Protein AF-A0A2T2NCB0-F1 (afdb_monomer_lite)

Foldseek 3Di:
DPDPPDLVQFAADPCCLPPVDDPLPQVRDSGHNAADLWQAFADLCLLLVRDPDPPRRHDNAPEQLLFQADQCCLVGSTDPCRSVDNHGRDVAHRCCLNPVDDPCHPVDPGHRDNCSVVSSVSSNVSVVPPD

Sequence (131 aa):
CQLIHDDAHRAACKHWLYRDGCDYGPDTCRLLHETNAHNAPTCLHFLLGSCTNRACKFAHTRLPPSAPLCSEFGRLGHCEKGNQCQALHLLECPDFYNYGYCPSGTDCHLRHVKDASKIRSTLLRTSGRAE

Radius of gyration: 15.35 Å; chains: 1; bounding box: 53×32×34 Å

Secondary structure (DSSP, 8-state):
--S---GGGPPBPHHHHHHS--TTHHHH-SSBSS--TTTPPB-HHHHTT----TT--SB-----TTPPBPHHHHHHS--TTGGG-SSB--SS-HHHHHHS--TTGGG-SS---TTHHHHHHHHHHHTT---

Structure (mmCIF, N/CA/C/O backbone):
data_AF-A0A2T2NCB0-F1
#
_entry.id   AF-A0A2T2NCB0-F1
#
loop_
_atom_site.group_PDB
_atom_site.id
_atom_site.type_symbol
_atom_site.label_atom_id
_atom_site.label_alt_id
_atom_site.label_comp_id
_atom_site.label_asym_id
_atom_site.label_entity_id
_atom_site.label_seq_id
_atom_site.pdbx_PDB_ins_code
_atom_site.Cartn_x
_atom_site.Cartn_y
_atom_site.Cartn_z
_atom_site.occupancy
_atom_site.B_iso_or_equiv
_atom_site.auth_seq_id
_atom_site.auth_comp_id
_atom_site.auth_asym_id
_atom_site.auth_atom_id
_atom_site.pdbx_PDB_model_num
ATOM 1 N N . CYS A 1 1 ? 28.465 -0.121 -0.814 1.00 52.47 1 CYS A N 1
ATOM 2 C CA . CYS A 1 1 ? 27.157 0.181 -0.201 1.00 52.47 1 CYS A CA 1
ATOM 3 C C . CYS A 1 1 ? 26.912 -0.851 0.899 1.00 52.47 1 CYS A C 1
ATOM 5 O O . CYS A 1 1 ? 27.118 -2.020 0.615 1.00 52.47 1 CYS A O 1
ATOM 7 N N . GLN A 1 2 ? 26.580 -0.448 2.132 1.00 49.56 2 GLN A N 1
ATOM 8 C CA . GLN A 1 2 ? 26.313 -1.372 3.259 1.00 49.56 2 GLN A CA 1
ATOM 9 C C . GLN A 1 2 ? 24.842 -1.810 3.343 1.00 49.56 2 GLN A C 1
ATOM 11 O O . GLN A 1 2 ? 24.469 -2.585 4.217 1.00 49.56 2 GLN A O 1
ATOM 16 N N . LEU A 1 3 ? 24.002 -1.298 2.446 1.00 53.22 3 LEU A N 1
ATOM 17 C CA . LEU A 1 3 ? 22.615 -1.708 2.323 1.00 53.22 3 LEU A CA 1
ATOM 18 C C . LEU A 1 3 ? 22.595 -2.901 1.374 1.00 53.22 3 LEU A C 1
ATOM 20 O O . LEU A 1 3 ? 23.088 -2.803 0.250 1.00 53.22 3 LEU A O 1
ATOM 24 N N . ILE A 1 4 ? 22.092 -4.032 1.858 1.00 53.78 4 ILE A N 1
ATOM 25 C CA . ILE A 1 4 ? 21.896 -5.238 1.060 1.00 53.78 4 ILE A CA 1
ATOM 26 C C . ILE A 1 4 ? 21.014 -4.841 -0.132 1.00 53.78 4 ILE A C 1
ATOM 28 O O . ILE A 1 4 ? 19.864 -4.446 0.042 1.00 53.78 4 ILE A O 1
ATOM 32 N N . HIS A 1 5 ? 21.575 -4.881 -1.339 1.00 59.75 5 HIS A N 1
ATOM 33 C CA . HIS A 1 5 ? 20.839 -4.663 -2.582 1.00 59.75 5 HIS A CA 1
ATOM 34 C C . HIS A 1 5 ? 20.228 -5.991 -3.026 1.00 59.75 5 HIS A C 1
ATOM 36 O O . HIS A 1 5 ? 20.602 -6.529 -4.064 1.00 59.75 5 HIS A O 1
ATOM 42 N N . ASP A 1 6 ? 19.358 -6.556 -2.191 1.00 64.31 6 ASP A N 1
ATOM 43 C CA . ASP A 1 6 ? 18.590 -7.726 -2.589 1.00 64.31 6 ASP A CA 1
ATOM 44 C C . ASP A 1 6 ? 17.470 -7.256 -3.522 1.00 64.31 6 ASP A C 1
ATOM 46 O O . ASP A 1 6 ? 16.603 -6.457 -3.149 1.00 64.31 6 ASP A O 1
ATOM 50 N N . ASP A 1 7 ? 17.512 -7.725 -4.766 1.00 64.12 7 ASP A N 1
ATOM 51 C CA . ASP A 1 7 ? 16.500 -7.421 -5.770 1.00 64.12 7 ASP A CA 1
ATOM 52 C C . ASP A 1 7 ? 15.100 -7.889 -5.339 1.00 64.12 7 ASP A C 1
ATOM 54 O O . ASP A 1 7 ? 14.108 -7.330 -5.825 1.00 64.12 7 ASP A O 1
ATOM 58 N N . ALA A 1 8 ? 15.019 -8.844 -4.402 1.00 65.19 8 ALA A N 1
ATOM 59 C CA . ALA A 1 8 ? 13.780 -9.357 -3.823 1.00 65.19 8 ALA A CA 1
ATOM 60 C C . ALA A 1 8 ? 13.097 -8.380 -2.842 1.00 65.19 8 ALA A C 1
ATOM 62 O O . ALA A 1 8 ? 11.879 -8.449 -2.650 1.00 65.19 8 ALA A O 1
ATOM 63 N N . HIS A 1 9 ? 13.836 -7.422 -2.271 1.00 79.31 9 HIS A N 1
ATOM 64 C CA . HIS A 1 9 ? 13.321 -6.445 -1.295 1.00 79.31 9 HIS A CA 1
ATOM 65 C C . HIS A 1 9 ? 12.829 -5.142 -1.925 1.00 79.31 9 HIS A C 1
ATOM 67 O O . HIS A 1 9 ? 12.491 -4.178 -1.235 1.00 79.31 9 HIS A O 1
ATOM 73 N N . ARG A 1 10 ?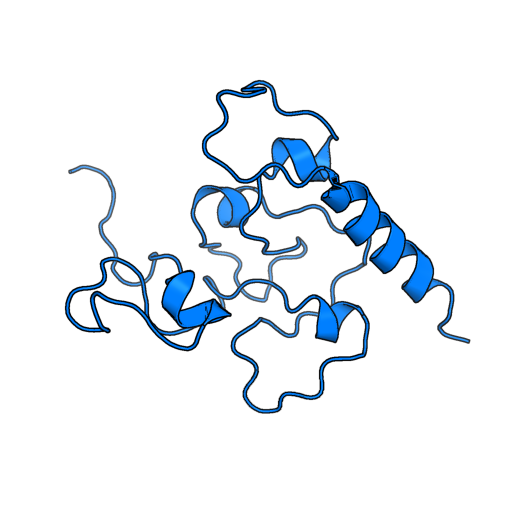 12.768 -5.088 -3.256 1.00 86.56 10 ARG A N 1
ATOM 74 C CA . ARG A 1 10 ? 12.354 -3.890 -3.985 1.00 86.56 10 ARG A CA 1
ATOM 75 C C . ARG A 1 10 ? 10.840 -3.682 -3.921 1.00 86.56 10 ARG A C 1
ATOM 77 O O . ARG A 1 10 ? 10.037 -4.611 -4.031 1.00 86.56 10 ARG A O 1
ATOM 84 N N . ALA A 1 11 ? 10.442 -2.420 -3.796 1.00 91.75 11 ALA A N 1
ATOM 85 C CA . ALA A 1 11 ? 9.043 -2.030 -3.897 1.00 91.75 11 ALA A CA 1
ATOM 86 C C . ALA A 1 11 ? 8.491 -2.269 -5.308 1.00 91.75 11 ALA A C 1
ATOM 88 O O . ALA A 1 11 ? 9.213 -2.168 -6.307 1.00 91.75 11 ALA A O 1
ATOM 89 N N . ALA A 1 12 ? 7.182 -2.501 -5.394 1.00 93.81 12 ALA A N 1
ATOM 90 C CA . ALA A 1 12 ? 6.483 -2.508 -6.670 1.00 93.81 12 ALA A CA 1
ATOM 91 C C . ALA A 1 12 ? 6.481 -1.101 -7.296 1.00 93.81 12 ALA A C 1
ATOM 93 O O . ALA A 1 12 ? 6.257 -0.083 -6.629 1.00 93.81 12 ALA A O 1
ATOM 94 N N . CYS A 1 13 ? 6.706 -1.032 -8.606 1.00 94.00 13 CYS A N 1
ATOM 95 C CA . CYS A 1 13 ? 6.652 0.206 -9.367 1.00 94.00 13 CYS A CA 1
ATOM 96 C C . CYS A 1 13 ? 5.236 0.778 -9.337 1.00 94.00 13 CYS A C 1
ATOM 98 O O . CYS A 1 13 ? 4.296 0.168 -9.841 1.00 94.00 13 CYS A O 1
ATOM 100 N N . LYS A 1 14 ? 5.082 1.991 -8.797 1.00 92.12 14 LYS A N 1
ATOM 101 C CA . LYS A 1 14 ? 3.772 2.652 -8.695 1.00 92.12 14 LYS A CA 1
ATOM 102 C C . LYS A 1 14 ? 3.142 2.893 -10.071 1.00 92.12 14 LYS A C 1
ATOM 104 O O . LYS A 1 14 ? 1.946 2.688 -10.232 1.00 92.12 14 LYS A O 1
ATOM 109 N N . HIS A 1 15 ? 3.925 3.307 -11.067 1.00 93.06 15 HIS A N 1
ATOM 110 C CA . HIS A 1 15 ? 3.393 3.561 -12.410 1.00 93.06 15 HIS A CA 1
ATOM 111 C C . HIS A 1 15 ? 2.820 2.281 -13.018 1.00 93.06 1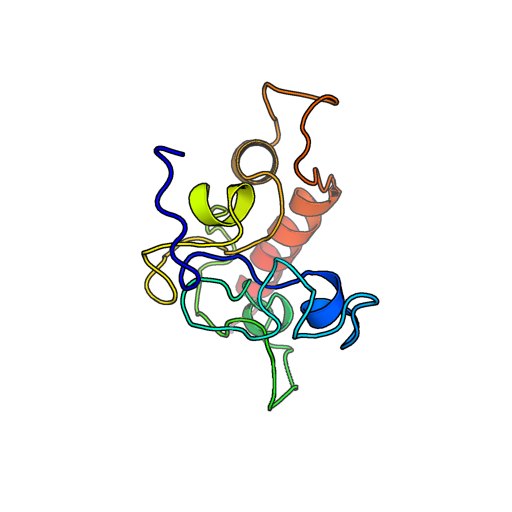5 HIS A C 1
ATOM 113 O O . HIS A 1 15 ? 1.641 2.250 -13.364 1.00 93.06 15 HIS A O 1
ATOM 119 N N . TRP A 1 16 ? 3.606 1.204 -13.022 1.00 94.31 16 TRP A N 1
ATOM 120 C CA . TRP A 1 16 ? 3.150 -0.092 -13.516 1.00 94.31 16 TRP A CA 1
ATOM 121 C C . TRP A 1 16 ? 1.968 -0.644 -12.706 1.00 94.31 16 TRP A C 1
ATOM 123 O O . TRP A 1 16 ? 1.016 -1.161 -13.286 1.00 94.31 16 TRP A O 1
ATOM 133 N N . LEU A 1 17 ? 1.992 -0.500 -11.379 1.00 93.19 17 LEU A N 1
ATOM 134 C CA . LEU A 1 17 ? 0.950 -1.030 -10.502 1.00 93.19 17 LEU A CA 1
ATOM 135 C C . LEU A 1 17 ? -0.409 -0.347 -10.712 1.00 93.19 17 LEU A C 1
ATOM 137 O O . LEU A 1 17 ? -1.432 -1.024 -10.706 1.00 93.19 17 LEU A O 1
ATOM 141 N N . TYR A 1 18 ? -0.431 0.982 -10.869 1.00 89.94 18 TYR A N 1
ATOM 142 C CA . TYR A 1 18 ? -1.677 1.758 -10.943 1.00 89.94 18 TYR A CA 1
ATOM 143 C C . TYR A 1 18 ? -2.130 2.096 -12.368 1.00 89.94 18 TYR A C 1
ATOM 145 O O . TYR A 1 18 ? -3.285 2.470 -12.551 1.00 89.94 18 TYR A O 1
ATOM 153 N N . ARG A 1 19 ? -1.237 2.040 -13.364 1.00 89.94 19 ARG A N 1
ATOM 154 C CA . ARG A 1 19 ? -1.528 2.454 -14.750 1.00 89.94 19 ARG A CA 1
ATOM 155 C C . ARG A 1 19 ? -1.294 1.355 -15.780 1.00 89.94 19 ARG A C 1
ATOM 157 O O . ARG A 1 19 ? -1.433 1.627 -16.966 1.00 89.94 19 ARG A O 1
ATOM 164 N N . ASP A 1 20 ? -0.874 0.166 -15.347 1.00 84.00 20 ASP A N 1
ATOM 165 C CA . ASP A 1 20 ? -0.454 -0.929 -16.230 1.00 84.00 20 ASP A CA 1
ATOM 166 C C . ASP A 1 20 ? 0.648 -0.529 -17.232 1.00 84.00 20 ASP A C 1
ATOM 168 O O . ASP A 1 20 ? 0.827 -1.161 -18.269 1.00 84.00 20 ASP A O 1
ATOM 172 N N . GLY A 1 21 ? 1.432 0.503 -16.902 1.00 88.44 21 GLY A N 1
ATOM 173 C CA . GLY A 1 21 ? 2.487 1.037 -17.758 1.00 88.44 21 GLY A CA 1
ATOM 174 C C . GLY A 1 21 ? 3.548 1.802 -16.972 1.00 88.44 21 GLY A C 1
ATOM 175 O O . GLY A 1 21 ? 3.277 2.381 -15.921 1.00 88.44 21 GLY A O 1
ATOM 176 N N . CYS A 1 22 ? 4.779 1.788 -17.471 1.00 93.31 22 CYS A N 1
ATOM 177 C CA . CYS A 1 22 ? 5.904 2.531 -16.916 1.00 93.31 22 CYS A CA 1
ATOM 178 C C . CYS A 1 22 ? 6.850 2.916 -18.052 1.00 93.31 22 CYS A C 1
ATOM 180 O O . CYS A 1 22 ? 7.240 2.047 -18.829 1.00 93.31 22 CYS A O 1
ATOM 182 N N . ASP A 1 23 ? 7.252 4.187 -18.104 1.00 92.69 23 ASP A N 1
ATOM 183 C CA . ASP A 1 23 ? 8.080 4.739 -19.187 1.00 92.69 23 ASP A CA 1
ATOM 184 C C . ASP A 1 23 ? 9.451 4.058 -19.313 1.00 92.69 23 ASP A C 1
ATOM 186 O O . ASP A 1 23 ? 10.038 4.026 -20.389 1.00 92.69 23 ASP A O 1
ATOM 190 N N . TYR A 1 24 ? 9.954 3.481 -18.218 1.00 90.12 24 TYR A N 1
ATOM 191 C CA . TYR A 1 24 ? 11.231 2.768 -18.194 1.00 90.12 24 TYR A CA 1
ATOM 192 C C . TYR A 1 24 ? 11.120 1.295 -18.623 1.00 90.12 24 TYR A C 1
ATOM 194 O O . TYR A 1 24 ? 12.136 0.668 -18.900 1.00 90.12 24 TYR A O 1
ATOM 202 N N . GLY A 1 25 ? 9.916 0.714 -18.669 1.00 89.12 25 GLY A N 1
ATOM 203 C CA . GLY A 1 25 ? 9.747 -0.722 -18.925 1.00 89.12 25 GLY A CA 1
ATOM 204 C C . GLY A 1 25 ? 10.349 -1.630 -17.829 1.00 89.12 25 GLY A C 1
ATOM 205 O O . GLY A 1 25 ? 10.972 -1.142 -16.884 1.00 89.12 25 GLY A O 1
ATOM 206 N N . PRO A 1 26 ? 10.114 -2.953 -17.889 1.00 86.56 26 PRO A N 1
ATOM 207 C CA . PRO A 1 26 ? 10.531 -3.894 -16.840 1.00 86.56 26 PRO A CA 1
ATOM 208 C C . PRO A 1 26 ? 12.051 -4.049 -16.712 1.00 86.56 26 PRO A C 1
ATOM 210 O O . PRO A 1 26 ? 12.534 -4.248 -15.604 1.00 86.56 26 PRO A O 1
ATOM 213 N N . ASP A 1 27 ? 12.799 -3.900 -17.807 1.00 86.06 27 ASP A N 1
ATOM 214 C CA . ASP A 1 27 ? 14.247 -4.154 -17.815 1.00 86.06 27 ASP A CA 1
ATOM 215 C C . ASP A 1 27 ? 15.075 -2.970 -17.290 1.00 86.06 27 ASP A C 1
ATOM 217 O O . ASP A 1 27 ? 16.203 -3.150 -16.836 1.00 86.06 27 ASP A O 1
ATOM 221 N N . THR A 1 28 ? 14.532 -1.745 -17.347 1.00 89.00 28 THR A N 1
ATOM 222 C CA . THR A 1 28 ? 15.246 -0.521 -16.922 1.00 89.00 28 THR A CA 1
ATOM 223 C C . THR A 1 28 ? 14.662 0.096 -15.650 1.00 89.00 28 THR A C 1
ATOM 225 O O . THR A 1 28 ? 15.341 0.870 -14.966 1.00 89.00 28 THR A O 1
ATOM 228 N N . CYS A 1 29 ? 13.413 -0.221 -15.287 1.00 90.69 29 CYS A N 1
ATOM 229 C CA . CYS A 1 29 ? 12.841 0.278 -14.043 1.00 90.69 29 CYS A CA 1
ATOM 230 C C . CYS A 1 29 ? 13.597 -0.290 -12.835 1.00 90.69 29 CYS A C 1
ATOM 232 O O . CYS A 1 29 ? 13.806 -1.490 -12.703 1.00 90.69 29 CYS A O 1
ATOM 234 N N . ARG A 1 30 ? 13.971 0.585 -11.897 1.00 88.69 30 ARG A N 1
ATOM 235 C CA . ARG A 1 30 ? 14.641 0.182 -10.647 1.00 88.69 30 ARG A CA 1
ATOM 236 C C . ARG A 1 30 ? 13.684 -0.410 -9.607 1.00 88.69 30 ARG A C 1
ATOM 238 O O . ARG A 1 30 ? 14.120 -0.762 -8.516 1.00 88.69 30 ARG A O 1
ATOM 245 N N . LEU A 1 31 ? 12.391 -0.458 -9.916 1.00 90.38 31 LEU A N 1
ATOM 246 C CA . LEU A 1 31 ? 11.329 -1.014 -9.083 1.00 90.38 31 LEU A CA 1
ATOM 247 C C . LEU A 1 31 ? 10.719 -2.227 -9.785 1.00 90.38 31 LEU A C 1
ATOM 249 O O . LEU A 1 31 ? 10.786 -2.337 -11.006 1.00 90.38 31 LEU A O 1
ATOM 253 N N . LEU A 1 32 ? 10.080 -3.114 -9.025 1.00 91.50 32 LEU A N 1
ATOM 254 C CA . LEU A 1 32 ? 9.538 -4.352 -9.581 1.00 91.50 32 LEU A CA 1
ATOM 255 C C . LEU A 1 32 ? 8.263 -4.099 -10.391 1.00 91.50 32 LEU A C 1
ATOM 257 O O . LEU A 1 32 ? 7.353 -3.399 -9.944 1.00 91.50 32 LEU A O 1
ATOM 261 N N . HIS A 1 33 ? 8.179 -4.707 -11.573 1.00 93.31 33 HIS A N 1
ATOM 262 C CA . HIS A 1 33 ? 6.957 -4.786 -12.387 1.00 93.31 33 HIS A CA 1
ATOM 263 C C . HIS A 1 33 ? 6.196 -6.086 -12.115 1.00 93.31 33 HIS A C 1
ATOM 265 O O . HIS A 1 33 ? 5.646 -6.721 -13.012 1.00 93.31 33 HIS A O 1
ATOM 271 N N . GLU A 1 34 ? 6.192 -6.482 -10.851 1.00 91.44 34 GLU A N 1
ATOM 272 C CA . GLU A 1 34 ? 5.475 -7.630 -10.336 1.00 91.44 34 GLU A CA 1
ATOM 273 C C . GLU A 1 34 ? 5.120 -7.386 -8.872 1.00 91.44 34 GLU A C 1
ATOM 275 O O . GLU A 1 34 ? 5.751 -6.586 -8.170 1.00 91.44 34 GLU A O 1
ATOM 280 N N . THR A 1 35 ? 4.084 -8.078 -8.416 1.00 92.94 35 THR A N 1
ATOM 281 C CA . THR A 1 35 ? 3.641 -8.040 -7.026 1.00 92.94 35 THR A CA 1
ATOM 282 C C . THR A 1 35 ? 3.780 -9.410 -6.393 1.00 92.94 35 THR A C 1
ATOM 284 O O . THR A 1 35 ? 3.379 -10.412 -6.982 1.00 92.94 35 THR A O 1
ATOM 287 N N . ASN A 1 36 ? 4.286 -9.441 -5.168 1.00 92.69 36 ASN A N 1
ATOM 288 C CA . ASN A 1 36 ? 4.412 -10.623 -4.332 1.00 92.69 36 ASN A CA 1
ATOM 289 C C . ASN A 1 36 ? 3.837 -10.344 -2.931 1.00 92.69 36 ASN A C 1
ATOM 291 O O . ASN A 1 36 ? 3.305 -9.267 -2.659 1.00 92.69 36 ASN A O 1
ATOM 295 N N . ALA A 1 37 ? 3.945 -11.318 -2.026 1.00 92.75 37 ALA A N 1
ATOM 296 C CA . ALA A 1 37 ? 3.402 -11.205 -0.673 1.00 92.75 37 ALA A CA 1
ATOM 297 C C . ALA A 1 37 ? 3.958 -10.013 0.131 1.00 92.75 37 ALA A C 1
ATOM 299 O O . ALA A 1 37 ? 3.296 -9.550 1.053 1.00 92.75 37 ALA A O 1
ATOM 300 N N . HIS A 1 38 ? 5.153 -9.523 -0.197 1.00 94.25 38 HIS A N 1
ATOM 301 C CA . HIS A 1 38 ? 5.898 -8.549 0.598 1.00 94.25 38 HIS A CA 1
ATOM 302 C C . HIS A 1 38 ? 5.793 -7.116 0.078 1.00 94.25 38 HIS A C 1
ATOM 304 O O . HIS A 1 38 ? 5.887 -6.175 0.865 1.00 94.25 38 HIS A O 1
ATOM 310 N N . ASN A 1 39 ? 5.585 -6.938 -1.229 1.00 94.62 39 ASN A N 1
ATOM 311 C CA . ASN A 1 39 ? 5.566 -5.622 -1.874 1.00 94.62 39 ASN A CA 1
ATOM 312 C C . ASN A 1 39 ? 4.176 -5.198 -2.396 1.00 94.62 39 ASN A C 1
ATOM 314 O O . ASN A 1 39 ? 4.009 -4.058 -2.836 1.00 94.62 39 ASN A O 1
ATOM 318 N N . ALA A 1 40 ? 3.174 -6.083 -2.342 1.00 95.19 40 ALA A N 1
ATOM 319 C CA . ALA A 1 40 ? 1.819 -5.779 -2.782 1.00 95.19 40 ALA A CA 1
ATOM 320 C C . ALA A 1 40 ? 1.093 -4.873 -1.768 1.00 95.19 40 ALA A C 1
ATOM 322 O O . ALA A 1 40 ? 0.943 -5.256 -0.600 1.00 95.19 40 ALA A O 1
ATOM 323 N N . PRO A 1 41 ? 0.577 -3.700 -2.183 1.00 95.44 41 PRO A N 1
ATOM 324 C CA . PRO A 1 41 ? -0.271 -2.892 -1.317 1.00 95.44 41 PRO A CA 1
ATOM 325 C C . PRO A 1 41 ? -1.628 -3.564 -1.086 1.00 95.44 41 PRO A C 1
ATOM 327 O O . PRO A 1 41 ? -2.110 -4.329 -1.923 1.00 95.44 41 PRO A O 1
ATOM 330 N N . THR A 1 42 ? -2.281 -3.245 0.027 1.00 94.75 42 THR A N 1
ATOM 331 C CA . THR A 1 42 ? -3.625 -3.726 0.356 1.00 94.75 42 THR A CA 1
ATOM 332 C C . THR A 1 42 ? -4.642 -3.231 -0.670 1.00 94.75 42 THR A C 1
ATOM 334 O O . THR A 1 42 ? -4.720 -2.040 -0.979 1.00 94.75 42 THR A O 1
ATOM 337 N N . CYS A 1 43 ? -5.483 -4.138 -1.165 1.00 93.69 43 CYS A N 1
ATOM 338 C CA . CYS A 1 43 ? -6.604 -3.779 -2.019 1.00 93.69 43 CYS A CA 1
ATOM 339 C C . CYS A 1 43 ? -7.722 -3.140 -1.183 1.00 93.69 43 CYS A C 1
ATOM 341 O O . CYS A 1 43 ? -8.483 -3.837 -0.508 1.00 93.69 43 CYS A O 1
ATOM 343 N N . LEU A 1 44 ? -7.868 -1.815 -1.259 1.00 89.38 44 LEU A N 1
ATOM 344 C CA . LEU A 1 44 ? -8.940 -1.105 -0.551 1.00 89.38 44 LEU A CA 1
ATOM 345 C C . LEU A 1 44 ? -10.337 -1.541 -1.017 1.00 89.38 44 LEU A C 1
ATOM 347 O O . LEU A 1 44 ? -11.249 -1.631 -0.203 1.00 89.38 44 LEU A O 1
ATOM 351 N N . HIS A 1 45 ? -10.506 -1.885 -2.297 1.00 91.19 45 HIS A N 1
ATOM 352 C CA . HIS A 1 45 ? -11.777 -2.411 -2.802 1.00 91.19 45 HIS A CA 1
ATOM 353 C C . HIS A 1 45 ? -12.126 -3.764 -2.183 1.00 91.19 45 HIS A C 1
ATOM 355 O O . HIS A 1 45 ? -13.282 -3.991 -1.841 1.00 91.19 45 HIS A O 1
ATOM 361 N N . PHE A 1 46 ? -11.147 -4.656 -2.008 1.00 92.31 46 PHE A N 1
ATOM 362 C CA . PHE A 1 46 ? -11.368 -5.949 -1.358 1.00 92.31 46 PHE A CA 1
ATOM 363 C C . PHE A 1 46 ? -11.688 -5.765 0.122 1.00 92.31 46 PHE A C 1
ATOM 365 O O . PHE A 1 46 ? -12.639 -6.361 0.617 1.00 92.31 46 PHE A O 1
ATOM 372 N N . LEU A 1 47 ? -10.949 -4.882 0.799 1.00 88.94 47 LEU A N 1
ATOM 373 C CA . LEU A 1 47 ? -11.194 -4.530 2.196 1.00 88.94 47 LEU A CA 1
ATOM 374 C C . LEU A 1 47 ? -12.609 -3.956 2.408 1.00 88.94 47 LEU A C 1
ATOM 376 O O . LEU A 1 47 ? -13.220 -4.183 3.446 1.00 88.94 47 LEU A O 1
ATOM 380 N N . LEU A 1 48 ? -13.146 -3.261 1.399 1.00 86.88 48 LEU A N 1
ATOM 381 C CA . LEU A 1 48 ? -14.516 -2.740 1.347 1.00 86.88 48 LEU A CA 1
ATOM 382 C C . LEU A 1 48 ? -15.553 -3.734 0.781 1.00 86.88 48 LEU A C 1
ATOM 384 O O . LEU A 1 48 ? -16.716 -3.368 0.637 1.00 86.88 48 LEU A O 1
ATOM 388 N N . GLY A 1 49 ? -15.158 -4.956 0.407 1.00 89.75 49 GLY A N 1
ATOM 389 C CA . GLY A 1 49 ? -16.058 -5.975 -0.151 1.00 89.75 49 GLY A CA 1
ATOM 390 C C . GLY A 1 49 ? -16.551 -5.719 -1.584 1.00 89.75 49 GLY A C 1
ATOM 391 O O . GLY A 1 49 ? -17.546 -6.301 -1.997 1.00 89.75 49 GLY A O 1
ATOM 392 N N . SER A 1 50 ? -15.879 -4.857 -2.352 1.00 93.06 50 SER A N 1
ATOM 393 C CA . SER A 1 50 ? -16.286 -4.427 -3.705 1.00 93.06 50 SER A CA 1
ATOM 394 C C . SER A 1 50 ? -15.291 -4.773 -4.821 1.00 93.06 50 SER A C 1
ATOM 396 O O . SER A 1 50 ? -15.528 -4.434 -5.979 1.00 93.06 50 SER A O 1
ATOM 398 N N . CYS A 1 51 ? -14.170 -5.439 -4.519 1.00 95.31 51 CYS A N 1
ATOM 399 C CA . CYS A 1 51 ? -13.231 -5.862 -5.562 1.00 95.31 51 CYS A CA 1
ATOM 400 C C . CYS A 1 51 ? -13.828 -6.988 -6.421 1.00 95.31 51 CYS A C 1
ATOM 402 O O . CYS A 1 51 ? -14.147 -8.059 -5.911 1.00 95.31 51 CYS A O 1
ATOM 404 N N . THR A 1 52 ? -13.914 -6.761 -7.732 1.00 95.38 52 THR A N 1
ATOM 405 C CA . THR A 1 52 ? -14.364 -7.750 -8.729 1.00 95.38 52 THR A CA 1
ATOM 406 C C . THR A 1 52 ? -13.252 -8.201 -9.681 1.00 95.38 52 THR A C 1
ATOM 408 O O . THR A 1 52 ? -13.457 -9.111 -10.486 1.00 95.38 52 THR A O 1
ATOM 411 N N . ASN A 1 53 ? -12.061 -7.596 -9.598 1.00 94.12 53 ASN A N 1
ATOM 412 C CA . ASN A 1 53 ? -10.944 -7.927 -10.476 1.00 94.12 53 ASN A CA 1
ATOM 413 C C . ASN A 1 53 ? -10.312 -9.273 -10.077 1.00 94.12 53 ASN A C 1
ATOM 415 O O . ASN A 1 53 ? -9.693 -9.391 -9.020 1.00 94.12 53 ASN A O 1
ATOM 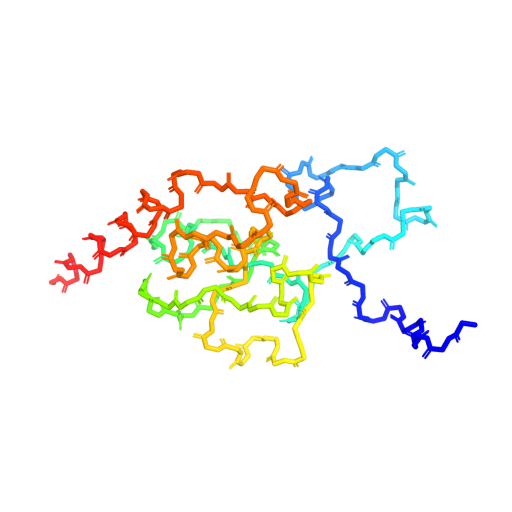419 N N . ARG A 1 54 ? -10.433 -10.283 -10.948 1.00 91.06 54 ARG A N 1
ATOM 420 C CA . ARG A 1 54 ? -9.854 -11.621 -10.731 1.00 91.06 54 ARG A CA 1
ATOM 421 C C . ARG A 1 54 ? -8.328 -11.653 -10.845 1.00 91.06 54 ARG A C 1
ATOM 423 O O . ARG A 1 54 ? -7.709 -12.518 -10.241 1.00 91.06 54 ARG A O 1
ATOM 430 N N . ALA A 1 55 ? -7.738 -10.714 -11.580 1.00 91.94 55 ALA A N 1
ATOM 431 C CA . ALA A 1 55 ? -6.294 -10.538 -11.726 1.00 91.94 55 ALA A CA 1
ATOM 432 C C . ALA A 1 55 ? -5.814 -9.297 -10.948 1.00 91.94 55 ALA A C 1
ATOM 434 O O . ALA A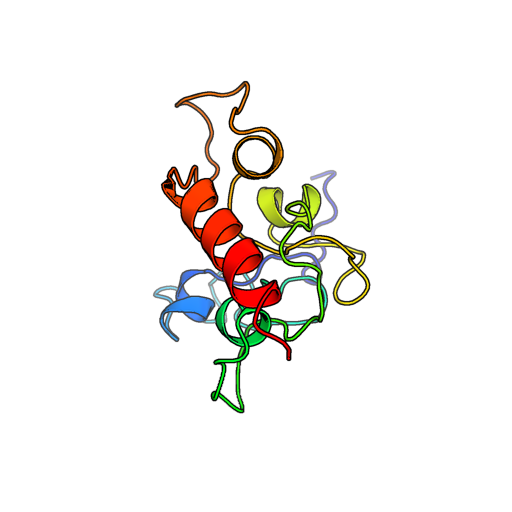 1 55 ? -5.012 -8.501 -11.436 1.00 91.94 55 ALA A O 1
ATOM 435 N N . CYS A 1 56 ? -6.362 -9.079 -9.747 1.00 93.94 56 CYS A N 1
ATOM 436 C CA . CYS A 1 56 ? -5.995 -7.945 -8.907 1.00 93.94 56 CYS A CA 1
ATOM 437 C C . CYS A 1 56 ? -4.522 -8.042 -8.482 1.00 93.94 56 CYS A C 1
ATOM 439 O O . CYS A 1 56 ? -4.117 -9.014 -7.851 1.00 93.94 56 CYS A O 1
ATOM 441 N N . LYS A 1 57 ? -3.736 -7.006 -8.789 1.00 94.75 57 LYS A N 1
ATOM 442 C CA . LYS A 1 57 ? -2.322 -6.890 -8.385 1.00 94.75 57 LYS A CA 1
ATOM 443 C C . LYS A 1 57 ? -2.146 -6.495 -6.912 1.00 94.75 57 LYS A C 1
ATOM 445 O O . LYS A 1 57 ? -1.040 -6.485 -6.389 1.00 94.75 57 LYS A O 1
ATOM 450 N N . PHE A 1 58 ? -3.233 -6.124 -6.239 1.00 95.00 58 PHE A N 1
ATOM 451 C CA . PHE A 1 58 ? -3.222 -5.707 -4.841 1.00 95.00 58 PHE A CA 1
ATOM 452 C C . PHE A 1 58 ? -3.548 -6.884 -3.920 1.00 95.00 58 PHE A C 1
ATOM 454 O O . PHE A 1 58 ? -4.341 -7.760 -4.262 1.00 95.00 58 PHE A O 1
ATOM 461 N N . ALA A 1 59 ? -2.989 -6.874 -2.713 1.00 94.69 59 ALA A N 1
ATOM 462 C CA . ALA A 1 59 ? -3.177 -7.938 -1.741 1.00 94.69 59 ALA A CA 1
ATOM 463 C C . ALA A 1 59 ? -4.626 -7.986 -1.228 1.00 94.69 59 ALA A C 1
ATOM 465 O O . ALA A 1 59 ? -5.167 -6.995 -0.725 1.00 94.69 59 ALA A O 1
ATOM 466 N N . HIS A 1 60 ? -5.246 -9.162 -1.323 1.00 94.12 60 HIS A N 1
ATOM 467 C CA . HIS A 1 60 ? -6.559 -9.468 -0.751 1.00 94.12 60 HIS A CA 1
ATOM 468 C C . HIS A 1 60 ? -6.408 -10.054 0.660 1.00 94.12 60 HIS A C 1
ATOM 470 O O . HIS A 1 60 ? -6.695 -11.225 0.905 1.00 94.12 60 HIS A O 1
ATOM 476 N N . THR A 1 61 ? -5.920 -9.242 1.599 1.00 90.06 61 THR A N 1
ATOM 477 C CA . THR A 1 61 ? -5.783 -9.627 3.010 1.00 90.06 61 THR A CA 1
ATOM 478 C C . THR A 1 61 ? -6.994 -9.176 3.822 1.00 90.06 61 THR A C 1
ATOM 480 O O . THR A 1 61 ? -7.540 -8.090 3.623 1.00 90.06 61 THR A O 1
ATOM 483 N N . ARG A 1 62 ? -7.445 -10.029 4.747 1.00 88.12 62 ARG A N 1
ATOM 484 C CA . ARG A 1 62 ? -8.530 -9.698 5.677 1.00 88.12 62 ARG A CA 1
ATOM 485 C C . ARG A 1 62 ? -7.937 -8.986 6.883 1.00 88.12 62 ARG A C 1
ATOM 487 O O . ARG A 1 62 ? -7.415 -9.629 7.788 1.00 88.12 62 ARG A O 1
ATOM 494 N N . LEU A 1 63 ? -8.008 -7.663 6.870 1.00 88.31 63 LEU A N 1
ATOM 495 C CA . LEU A 1 63 ? -7.566 -6.813 7.968 1.00 88.31 63 LEU A CA 1
ATOM 496 C C . LEU A 1 63 ? -8.765 -6.085 8.573 1.00 88.31 63 LEU A C 1
ATOM 498 O O . LEU A 1 63 ? -9.737 -5.816 7.862 1.00 88.31 63 LEU A O 1
ATOM 502 N N . PRO A 1 64 ? -8.728 -5.744 9.870 1.00 84.62 64 PRO A N 1
ATOM 503 C CA . PRO A 1 64 ? -9.730 -4.854 10.414 1.00 84.62 64 PRO A CA 1
ATOM 504 C C . PRO A 1 64 ? -9.577 -3.463 9.767 1.00 84.62 64 PRO A C 1
ATOM 506 O O . PRO A 1 64 ? -8.460 -2.987 9.577 1.00 84.62 64 PRO A O 1
ATOM 509 N N . PRO A 1 65 ? -10.676 -2.760 9.474 1.00 74.00 65 PRO A N 1
ATOM 510 C CA . PRO A 1 65 ? -10.677 -1.370 9.000 1.00 74.00 65 PRO A CA 1
ATOM 511 C C . PRO A 1 65 ? -9.855 -0.380 9.815 1.00 74.00 65 PRO A C 1
ATOM 513 O O . PRO A 1 65 ? -9.381 0.633 9.306 1.00 74.00 65 PRO A O 1
ATOM 516 N N . SER A 1 66 ? -9.780 -0.644 11.118 1.00 80.75 66 SER A N 1
ATOM 517 C CA . SER A 1 66 ? -9.067 0.150 12.107 1.00 80.75 66 SER A CA 1
ATOM 518 C C . SER A 1 66 ? -7.578 -0.179 12.158 1.00 80.75 66 SER A C 1
ATOM 520 O O . SER A 1 66 ? -6.869 0.451 12.942 1.00 80.75 66 SER A O 1
ATOM 522 N N . ALA A 1 67 ? -7.111 -1.153 11.366 1.00 90.06 67 ALA A N 1
ATOM 523 C CA . ALA A 1 67 ? -5.714 -1.541 11.331 1.00 90.06 67 ALA A CA 1
ATOM 524 C C . ALA A 1 67 ? -4.830 -0.318 11.041 1.00 90.06 67 ALA A C 1
ATOM 526 O O . ALA A 1 67 ? -5.157 0.497 10.168 1.00 90.06 67 ALA A O 1
ATOM 527 N N . PRO A 1 68 ? -3.703 -0.182 11.756 1.00 93.00 68 PRO A N 1
ATOM 528 C CA . PRO A 1 68 ? -2.730 0.847 11.439 1.00 93.00 68 PRO A CA 1
ATOM 529 C C . PRO A 1 68 ? -2.103 0.565 10.071 1.00 93.00 68 PRO A C 1
ATOM 531 O O . PRO A 1 68 ? -2.104 -0.567 9.587 1.00 93.00 68 PRO A O 1
ATOM 534 N N . LEU A 1 69 ? -1.521 1.588 9.462 1.00 93.75 69 LEU A N 1
ATOM 535 C CA . LEU A 1 69 ? -0.626 1.451 8.322 1.00 93.75 69 LEU A CA 1
ATOM 536 C C . LEU A 1 69 ? 0.715 0.881 8.802 1.00 93.75 69 LEU A C 1
ATOM 538 O O . LEU A 1 69 ? 1.272 1.330 9.807 1.00 93.75 69 LEU A O 1
ATOM 542 N N . CYS A 1 70 ? 1.226 -0.119 8.088 1.00 96.50 70 CYS A N 1
ATOM 543 C CA . CYS A 1 70 ? 2.531 -0.718 8.334 1.00 96.50 70 CYS A CA 1
ATOM 544 C C . CYS A 1 70 ? 3.659 0.292 8.071 1.00 96.50 70 CYS A C 1
ATOM 546 O O . CYS A 1 70 ? 3.862 0.714 6.933 1.00 96.50 70 CYS A O 1
ATOM 548 N N . SER A 1 71 ? 4.433 0.636 9.102 1.00 94.88 71 SER A N 1
ATOM 549 C CA . SER A 1 71 ? 5.524 1.612 8.984 1.00 94.88 71 SER A CA 1
ATOM 550 C C . SER A 1 71 ? 6.584 1.228 7.954 1.00 94.88 71 SER A C 1
ATOM 552 O O . SER A 1 71 ? 6.968 2.074 7.148 1.00 94.88 71 SER A O 1
ATOM 554 N N . GLU A 1 72 ? 6.999 -0.041 7.935 1.00 94.56 72 GLU A N 1
ATOM 555 C CA . GLU A 1 72 ? 7.999 -0.545 6.986 1.00 94.56 72 GLU A CA 1
ATOM 556 C C . GLU A 1 72 ? 7.490 -0.431 5.551 1.00 94.56 72 GLU A C 1
ATOM 558 O O . GLU A 1 72 ? 8.130 0.187 4.702 1.00 94.56 72 GLU A O 1
ATOM 563 N N . PHE A 1 73 ? 6.273 -0.918 5.300 1.00 95.62 73 PHE A N 1
ATOM 564 C CA . PHE A 1 73 ? 5.685 -0.860 3.969 1.00 95.62 73 PHE A CA 1
ATOM 565 C C . PHE A 1 73 ? 5.457 0.581 3.497 1.00 95.62 73 PHE A C 1
ATOM 567 O O . PHE A 1 73 ? 5.753 0.909 2.353 1.00 95.62 73 PHE A O 1
ATOM 574 N N . GLY A 1 74 ? 4.953 1.463 4.362 1.00 93.56 74 GLY A N 1
ATOM 575 C CA . GLY A 1 74 ? 4.708 2.861 3.999 1.00 93.56 74 GLY A CA 1
ATOM 576 C C . GLY A 1 74 ? 5.985 3.620 3.631 1.00 93.56 74 GLY A C 1
ATOM 577 O O . GLY A 1 74 ? 5.960 4.477 2.745 1.00 93.56 74 GLY A O 1
ATOM 578 N N . ARG A 1 75 ? 7.111 3.288 4.277 1.00 92.38 75 ARG A N 1
ATOM 579 C CA . ARG A 1 75 ? 8.414 3.932 4.049 1.00 92.38 75 ARG A CA 1
ATOM 580 C C . ARG A 1 75 ? 9.187 3.310 2.890 1.00 92.38 75 ARG A C 1
ATOM 582 O O . ARG A 1 75 ? 9.762 4.044 2.091 1.00 92.38 75 ARG A O 1
ATOM 589 N N . LEU A 1 76 ? 9.202 1.982 2.805 1.00 91.62 76 LEU A N 1
ATOM 590 C CA . LEU A 1 76 ? 10.068 1.228 1.896 1.00 91.62 76 LEU A CA 1
ATOM 591 C C . LEU A 1 76 ? 9.320 0.640 0.698 1.00 91.62 76 LEU A C 1
ATOM 593 O O . LEU A 1 76 ? 9.942 0.324 -0.308 1.00 91.62 76 LEU A O 1
ATOM 597 N N . GLY A 1 77 ? 7.998 0.485 0.787 1.00 93.19 77 GLY A N 1
ATOM 598 C CA . GLY A 1 77 ? 7.192 -0.268 -0.179 1.00 93.19 77 GLY A CA 1
ATOM 599 C C . GLY A 1 77 ? 7.390 -1.785 -0.096 1.00 93.19 77 GLY A C 1
ATOM 600 O O . GLY A 1 77 ? 7.026 -2.492 -1.034 1.00 93.19 77 GLY A O 1
ATOM 601 N N . HIS A 1 78 ? 7.970 -2.269 1.005 1.00 94.00 78 HIS A N 1
ATOM 602 C CA . HIS A 1 78 ? 8.233 -3.677 1.285 1.00 94.00 78 HIS A CA 1
ATOM 603 C C . HIS A 1 78 ? 7.988 -3.976 2.772 1.00 94.00 78 HIS A C 1
ATOM 605 O O . HIS A 1 78 ? 8.227 -3.129 3.633 1.00 94.00 78 HIS A O 1
ATOM 611 N N . CYS A 1 79 ? 7.519 -5.185 3.082 1.00 94.62 79 CYS A N 1
ATOM 612 C CA . CYS A 1 79 ? 7.401 -5.684 4.447 1.00 94.62 79 CYS A CA 1
ATOM 613 C C . CYS A 1 79 ? 7.808 -7.160 4.534 1.00 94.62 79 CYS A C 1
ATOM 615 O O . CYS A 1 79 ? 7.183 -8.012 3.904 1.00 94.62 79 CYS A O 1
ATOM 617 N N . GLU A 1 80 ? 8.754 -7.486 5.418 1.00 93.38 80 GLU A N 1
ATOM 618 C CA . GLU A 1 80 ? 9.195 -8.870 5.670 1.00 93.38 80 GLU A CA 1
ATOM 619 C C . GLU A 1 80 ? 8.048 -9.798 6.086 1.00 93.38 80 GLU A C 1
ATOM 621 O O . GLU A 1 80 ? 8.013 -10.971 5.728 1.00 93.38 80 GLU A O 1
ATOM 626 N N . LYS A 1 81 ? 7.053 -9.269 6.811 1.00 93.94 81 LYS A N 1
ATOM 627 C CA . LYS A 1 81 ? 5.882 -10.052 7.242 1.00 93.94 81 LYS A CA 1
ATOM 628 C C . LYS A 1 81 ? 4.946 -10.395 6.080 1.00 93.94 81 LYS A C 1
ATOM 630 O O . LYS A 1 81 ? 4.112 -11.288 6.215 1.00 93.94 81 LYS A O 1
ATOM 635 N N . GLY A 1 82 ? 5.039 -9.665 4.970 1.00 92.56 82 GLY A N 1
ATOM 636 C CA . GLY A 1 82 ? 4.211 -9.839 3.785 1.00 92.56 82 GLY A CA 1
ATOM 637 C C . GLY A 1 82 ? 2.722 -10.012 4.090 1.00 92.56 82 GLY A C 1
ATOM 638 O O . GLY A 1 82 ? 2.144 -9.245 4.859 1.00 92.56 82 GLY A O 1
ATOM 639 N N . ASN A 1 83 ? 2.106 -11.060 3.541 1.00 91.00 83 ASN A N 1
ATOM 640 C CA . ASN A 1 83 ? 0.683 -11.364 3.742 1.00 91.00 83 ASN A CA 1
ATOM 641 C C . ASN A 1 83 ? 0.311 -11.740 5.190 1.00 91.00 83 ASN A C 1
ATOM 643 O O . ASN A 1 83 ? -0.873 -11.784 5.514 1.00 91.00 83 ASN A O 1
ATOM 647 N N . GLN A 1 84 ? 1.290 -12.021 6.056 1.00 92.94 84 GLN A N 1
ATOM 648 C CA . GLN A 1 84 ? 1.067 -12.271 7.485 1.00 92.94 84 GLN A CA 1
ATOM 649 C C . GLN A 1 84 ? 1.067 -10.970 8.306 1.00 92.94 84 GLN A C 1
ATOM 651 O O . GLN A 1 84 ? 0.797 -10.990 9.508 1.00 92.94 84 GLN A O 1
ATOM 656 N N . CYS A 1 85 ? 1.372 -9.825 7.685 1.00 95.25 85 CYS A N 1
ATOM 657 C CA . CYS A 1 85 ? 1.306 -8.529 8.341 1.00 95.25 85 CYS A CA 1
ATOM 658 C C . CYS A 1 85 ? -0.140 -8.198 8.735 1.00 95.25 85 CYS A C 1
ATOM 660 O O . CYS A 1 85 ? -1.054 -8.257 7.917 1.00 95.25 85 CYS A O 1
ATOM 662 N N . GLN A 1 86 ? -0.339 -7.801 9.992 1.00 94.31 86 GLN A N 1
ATOM 663 C CA . GLN A 1 86 ? -1.647 -7.410 10.535 1.00 94.31 86 GLN A CA 1
ATOM 664 C C . GLN A 1 86 ? -1.933 -5.902 10.394 1.00 94.31 86 GLN A C 1
ATOM 666 O O . GLN A 1 86 ? -2.849 -5.375 11.023 1.00 94.31 86 GLN A O 1
ATOM 671 N N . ALA A 1 87 ? -1.137 -5.200 9.588 1.00 95.31 87 ALA A N 1
ATOM 672 C CA . ALA A 1 87 ? -1.252 -3.772 9.324 1.00 95.31 87 ALA A CA 1
ATOM 673 C C . ALA A 1 87 ? -1.487 -3.522 7.826 1.00 95.31 87 ALA A C 1
ATOM 675 O O . ALA A 1 87 ? -1.092 -4.325 6.982 1.00 95.31 87 ALA A O 1
ATOM 676 N N . LEU A 1 88 ? -2.126 -2.402 7.489 1.00 94.06 88 LEU A N 1
ATOM 677 C CA . LEU A 1 88 ? -2.419 -2.022 6.110 1.00 94.06 88 LEU A CA 1
ATOM 678 C C . LEU A 1 88 ? -1.129 -1.696 5.354 1.00 94.06 88 LEU A C 1
ATOM 680 O O . LEU A 1 88 ? -0.304 -0.900 5.808 1.00 94.06 88 LEU A O 1
ATOM 684 N N . HIS A 1 89 ? -0.980 -2.273 4.168 1.00 95.62 89 HIS A N 1
ATOM 685 C CA . HIS A 1 89 ? 0.111 -1.972 3.250 1.00 95.62 89 HIS A CA 1
ATOM 686 C C . HIS A 1 89 ? -0.339 -0.874 2.286 1.00 95.62 89 HIS A C 1
ATOM 688 O O . HIS A 1 89 ? -0.938 -1.149 1.252 1.00 95.62 89 HIS A O 1
ATOM 694 N N . LEU A 1 90 ? -0.081 0.388 2.627 1.00 92.19 90 LEU A N 1
ATOM 695 C CA . LEU A 1 90 ? -0.382 1.541 1.773 1.00 92.19 90 LEU A CA 1
ATOM 696 C C . LEU A 1 90 ? 0.894 2.350 1.533 1.00 92.19 90 LEU A C 1
ATOM 698 O O . LEU A 1 90 ? 1.706 2.509 2.437 1.00 92.19 90 LEU A O 1
ATOM 702 N N . LEU A 1 91 ? 1.061 2.891 0.323 1.00 91.25 91 LEU A N 1
ATOM 703 C CA . LEU A 1 91 ? 2.212 3.731 -0.055 1.00 91.25 91 LEU A CA 1
ATOM 704 C C . LEU A 1 91 ? 1.998 5.194 0.378 1.00 91.25 91 LEU A C 1
ATOM 706 O O . LEU A 1 91 ? 2.106 6.123 -0.429 1.00 91.25 91 LEU A O 1
ATOM 710 N N . GLU A 1 92 ? 1.654 5.369 1.651 1.00 91.38 92 GLU A N 1
ATOM 711 C CA . GLU A 1 92 ? 1.379 6.641 2.321 1.00 91.38 92 GLU A CA 1
ATOM 712 C C . GLU A 1 92 ? 2.240 6.770 3.581 1.00 91.38 92 GLU A C 1
ATOM 714 O O . GLU A 1 92 ? 2.828 5.797 4.052 1.00 91.38 92 GLU A O 1
ATOM 719 N N . CYS A 1 93 ? 2.336 7.983 4.127 1.00 93.94 93 CYS A N 1
ATOM 720 C CA . CYS A 1 93 ? 3.101 8.208 5.348 1.00 93.94 93 CYS A CA 1
ATOM 721 C C . CYS A 1 93 ? 2.459 7.475 6.540 1.00 93.94 93 CYS A C 1
ATOM 723 O O . CYS A 1 93 ? 1.318 7.795 6.894 1.00 93.94 93 CYS A O 1
ATOM 725 N N . PRO A 1 94 ? 3.179 6.548 7.199 1.00 93.75 94 PRO A N 1
ATOM 726 C CA . PRO A 1 94 ? 2.643 5.818 8.342 1.00 93.75 94 PRO A CA 1
ATOM 727 C C . PRO A 1 94 ? 2.353 6.737 9.525 1.00 93.75 94 PRO A C 1
ATOM 729 O O . PRO A 1 94 ? 1.316 6.582 10.161 1.00 93.75 94 PRO A O 1
ATOM 732 N N . ASP A 1 95 ? 3.223 7.716 9.795 1.00 92.69 95 ASP A N 1
ATOM 733 C CA . ASP A 1 95 ? 3.059 8.613 10.943 1.00 92.69 95 ASP A CA 1
ATOM 734 C C . ASP A 1 95 ? 1.771 9.428 10.790 1.00 92.69 95 ASP A C 1
ATOM 736 O O . ASP A 1 95 ? 0.906 9.434 11.667 1.00 92.69 95 ASP A O 1
ATOM 740 N N . PHE A 1 96 ? 1.593 10.032 9.611 1.00 91.81 96 PHE A N 1
ATOM 741 C CA . PHE A 1 96 ? 0.412 10.829 9.317 1.00 91.81 96 PHE A CA 1
ATOM 742 C C . PHE A 1 96 ? -0.871 9.988 9.326 1.00 91.81 96 PHE A C 1
ATOM 744 O O . PHE A 1 96 ? -1.871 10.417 9.896 1.00 91.81 96 PHE A O 1
ATOM 751 N N . TYR A 1 97 ? -0.860 8.788 8.735 1.00 89.75 97 TYR A N 1
ATOM 752 C CA . TYR A 1 97 ? -2.038 7.913 8.705 1.00 89.75 97 TYR A CA 1
ATOM 753 C C . TYR A 1 97 ? -2.429 7.419 10.107 1.00 89.75 97 TYR A C 1
ATOM 755 O O . TYR A 1 97 ? -3.607 7.423 10.475 1.00 89.75 97 TYR A O 1
ATOM 763 N N . ASN A 1 98 ? -1.443 6.984 10.894 1.00 90.31 98 ASN A N 1
ATOM 764 C CA . ASN A 1 98 ? -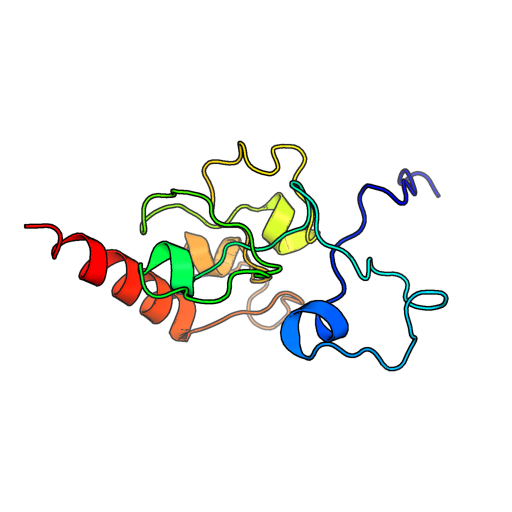1.680 6.341 12.183 1.00 90.31 98 ASN A CA 1
ATOM 765 C C . ASN A 1 98 ? -2.038 7.353 13.273 1.00 90.31 98 ASN A C 1
ATOM 767 O O . ASN A 1 98 ? -2.965 7.103 14.048 1.0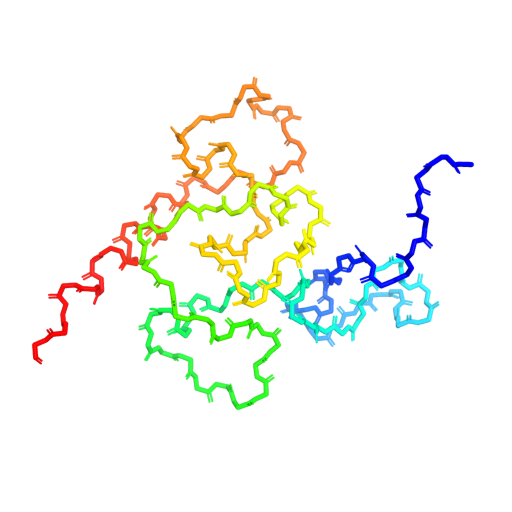0 90.31 98 ASN A O 1
ATOM 771 N N . TYR A 1 99 ? -1.339 8.491 13.310 1.00 89.38 99 TYR A N 1
ATOM 772 C CA . TYR A 1 99 ? -1.434 9.471 14.395 1.00 89.38 99 TYR A CA 1
ATOM 773 C C . TYR A 1 99 ? -2.157 10.765 14.002 1.00 89.38 99 TYR A C 1
ATOM 775 O O . TYR A 1 99 ? -2.479 11.569 14.871 1.00 89.38 99 TYR A O 1
ATOM 783 N N . GLY A 1 100 ? -2.407 10.993 12.709 1.00 87.25 100 GLY A N 1
ATOM 784 C CA . GLY A 1 100 ? -2.984 12.243 12.201 1.00 87.25 100 GLY A CA 1
ATOM 785 C C . GLY A 1 100 ? -1.983 13.399 12.096 1.00 87.25 100 GLY A C 1
ATOM 786 O O . GLY A 1 100 ? -2.345 14.480 11.634 1.00 87.25 100 GLY A O 1
ATOM 787 N N . TYR A 1 101 ? -0.725 13.183 12.490 1.00 89.12 101 TYR A N 1
ATOM 788 C CA . TYR A 1 101 ? 0.361 14.148 12.363 1.00 89.12 101 TYR A CA 1
ATOM 789 C C . TYR A 1 101 ? 1.651 13.442 11.938 1.00 89.12 101 TYR A C 1
ATOM 791 O O . TYR A 1 101 ? 1.871 12.275 12.251 1.00 89.12 101 TYR A O 1
ATOM 799 N N . CYS A 1 102 ? 2.517 14.155 11.224 1.00 92.94 102 CYS A N 1
ATOM 800 C CA . CYS A 1 102 ? 3.863 13.694 10.906 1.00 92.94 102 CYS A CA 1
ATOM 801 C C . CYS A 1 102 ? 4.858 14.730 11.440 1.00 92.94 102 CYS A C 1
ATOM 803 O O . CYS A 1 102 ? 4.671 15.916 11.158 1.00 92.94 102 CYS A O 1
ATOM 805 N N . PRO A 1 103 ? 5.906 14.326 12.180 1.00 91.94 103 PRO A N 1
ATOM 806 C CA . PRO A 1 103 ? 6.897 15.259 12.719 1.00 91.94 103 PRO A CA 1
ATOM 807 C C . PRO A 1 103 ? 7.673 15.999 11.622 1.00 91.94 103 PRO A C 1
ATOM 809 O O . PRO A 1 103 ? 8.089 17.131 11.831 1.00 91.94 103 PRO A O 1
ATOM 812 N N . SER A 1 104 ? 7.813 15.399 10.435 1.00 92.25 104 SER A N 1
ATOM 813 C CA . SER A 1 104 ? 8.408 16.051 9.261 1.00 92.25 104 SER A CA 1
ATOM 814 C C . SER A 1 104 ? 7.462 17.038 8.564 1.00 92.25 104 SER A C 1
ATOM 816 O O . SER A 1 104 ? 7.867 17.683 7.606 1.00 92.25 104 SER A O 1
ATOM 818 N N . GLY A 1 105 ? 6.202 17.154 9.000 1.00 89.12 105 GLY A N 1
ATOM 819 C CA . GLY A 1 105 ? 5.260 18.158 8.506 1.00 89.12 105 GLY A CA 1
ATOM 820 C C . GLY A 1 105 ? 5.137 18.187 6.980 1.00 89.12 105 GLY A C 1
ATOM 821 O O . GLY A 1 105 ? 4.856 17.173 6.342 1.00 89.12 105 GLY A O 1
ATOM 822 N N . THR A 1 106 ? 5.322 19.367 6.391 1.00 86.62 106 THR A N 1
ATOM 823 C CA . THR A 1 106 ? 5.300 19.584 4.936 1.00 86.62 106 THR A CA 1
ATOM 824 C C . THR A 1 106 ? 6.556 19.097 4.219 1.00 86.62 106 THR A C 1
ATOM 826 O O . THR A 1 106 ? 6.503 18.896 3.010 1.00 86.62 106 THR A O 1
ATOM 829 N N . ASP A 1 107 ? 7.647 18.863 4.947 1.00 91.81 107 ASP A N 1
ATOM 830 C CA . ASP A 1 107 ? 8.925 18.403 4.395 1.00 91.81 107 ASP A CA 1
ATOM 831 C C . ASP A 1 107 ? 8.980 16.875 4.249 1.00 91.81 107 ASP A C 1
ATOM 833 O O . ASP A 1 107 ? 9.962 16.311 3.766 1.00 91.81 107 ASP A O 1
ATOM 837 N N . CYS A 1 108 ? 7.918 16.168 4.651 1.00 91.38 108 CYS A N 1
ATOM 838 C CA . CYS A 1 108 ? 7.840 14.726 4.481 1.00 91.38 108 CYS A CA 1
ATOM 839 C C . CYS A 1 108 ? 7.779 14.345 2.994 1.00 91.38 108 CYS A C 1
ATOM 841 O O . CYS A 1 108 ? 6.868 14.734 2.266 1.00 91.38 108 CYS A O 1
ATOM 843 N N . HIS A 1 109 ? 8.707 13.494 2.558 1.00 89.81 109 HIS A N 1
ATOM 844 C CA . HIS A 1 109 ? 8.730 12.958 1.193 1.00 89.81 109 HIS A CA 1
ATOM 845 C C . HIS A 1 109 ? 7.677 11.866 0.937 1.00 89.81 109 HIS A C 1
ATOM 847 O O . HIS A 1 109 ? 7.495 11.426 -0.200 1.00 89.81 109 HIS A O 1
ATOM 853 N N . LEU A 1 110 ? 6.995 11.396 1.985 1.00 90.94 110 LEU A N 1
ATOM 854 C CA . LEU A 1 110 ? 5.921 10.417 1.870 1.00 90.94 110 LEU A CA 1
ATOM 855 C C . LEU A 1 110 ? 4.580 11.108 1.639 1.00 90.94 110 LEU A C 1
ATOM 857 O O . LEU A 1 110 ? 4.340 12.242 2.045 1.00 90.94 110 LEU A O 1
ATOM 861 N N . ARG A 1 111 ? 3.660 10.390 0.994 1.00 89.38 111 ARG A N 1
ATOM 862 C CA . ARG A 1 111 ? 2.354 10.946 0.650 1.00 89.38 111 ARG A CA 1
ATOM 863 C C . ARG A 1 111 ? 1.510 11.151 1.910 1.00 89.38 111 ARG A C 1
ATOM 865 O O . ARG A 1 111 ? 1.110 10.183 2.554 1.00 89.38 111 ARG A O 1
ATOM 872 N N . HIS A 1 112 ? 1.200 12.407 2.221 1.00 90.06 112 HIS A N 1
ATOM 873 C CA . HIS A 1 112 ? 0.207 12.791 3.226 1.00 90.06 112 HIS A CA 1
ATOM 874 C C . HIS A 1 112 ? -1.166 12.908 2.573 1.00 90.06 112 HIS A C 1
ATOM 876 O O . HIS A 1 112 ? -1.462 13.884 1.883 1.00 90.06 112 HIS A O 1
ATOM 882 N N . VAL A 1 113 ? -2.024 11.913 2.781 1.00 82.56 113 VAL A N 1
ATOM 883 C CA . VAL A 1 113 ? -3.406 11.980 2.308 1.00 82.56 113 VAL A CA 1
ATOM 884 C C . VAL A 1 113 ? -4.259 12.541 3.429 1.00 82.56 113 VAL A C 1
ATOM 886 O O . VAL A 1 113 ? -4.539 11.865 4.408 1.00 82.56 113 VAL A O 1
ATOM 889 N N . LYS A 1 114 ? -4.696 13.795 3.295 1.00 62.59 114 LYS A N 1
ATOM 890 C CA . LYS A 1 114 ? -5.620 14.432 4.255 1.00 62.59 114 LYS A CA 1
ATOM 891 C C . LYS A 1 114 ? -6.933 13.640 4.369 1.00 62.59 114 LYS A C 1
ATOM 893 O O . LYS A 1 114 ? -7.505 13.503 5.446 1.00 62.59 114 LYS A O 1
ATOM 898 N N . ASP A 1 115 ? -7.333 13.020 3.259 1.00 58.62 115 ASP A N 1
ATOM 899 C CA . ASP A 1 115 ? -8.450 12.083 3.164 1.00 58.62 115 ASP A CA 1
ATOM 900 C C . ASP A 1 115 ? -8.125 10.665 3.666 1.00 58.62 115 ASP A C 1
ATOM 902 O O . ASP A 1 115 ? -9.007 9.818 3.623 1.00 58.62 115 ASP A O 1
ATOM 906 N N . ALA A 1 116 ? -6.929 10.375 4.191 1.00 57.09 116 ALA A N 1
ATOM 907 C CA . ALA A 1 116 ? -6.658 9.111 4.884 1.00 57.09 116 ALA A CA 1
ATOM 908 C C . ALA A 1 116 ? -7.625 8.933 6.058 1.00 57.09 116 ALA A C 1
ATOM 910 O O . ALA A 1 116 ? -8.132 7.838 6.283 1.00 57.09 116 ALA A O 1
ATOM 911 N N . SER A 1 117 ? -7.983 10.041 6.723 1.00 57.09 117 SER A N 1
ATOM 912 C CA . SER A 1 117 ? -9.086 10.069 7.685 1.00 57.09 117 SER A CA 1
ATOM 913 C C . SER A 1 117 ? -10.406 9.661 7.036 1.00 57.09 117 SER A C 1
ATOM 915 O O . SER A 1 117 ? -11.122 8.869 7.621 1.00 57.09 117 SER A O 1
ATOM 917 N N . LYS A 1 118 ? -10.721 10.106 5.811 1.00 62.16 118 LYS A N 1
ATOM 918 C CA . LYS A 1 118 ? -11.938 9.686 5.090 1.00 62.16 118 LYS A CA 1
ATOM 919 C C . LYS A 1 118 ? -11.886 8.228 4.641 1.00 62.16 118 LYS A C 1
ATOM 921 O O . LYS A 1 118 ? -12.913 7.563 4.724 1.00 62.16 118 LYS A O 1
ATOM 926 N N . ILE A 1 119 ? -10.737 7.718 4.192 1.00 64.19 119 ILE A N 1
ATOM 927 C CA . ILE A 1 119 ? -10.543 6.300 3.856 1.00 64.19 119 ILE A CA 1
ATOM 928 C C . ILE A 1 119 ? -10.765 5.472 5.120 1.00 64.19 119 ILE A C 1
ATOM 930 O O . ILE A 1 119 ? -11.643 4.619 5.131 1.00 64.19 119 ILE A O 1
ATOM 934 N N . ARG A 1 120 ? -10.082 5.804 6.220 1.00 67.69 120 ARG A N 1
ATOM 935 C CA . ARG A 1 120 ? -10.259 5.170 7.530 1.00 67.69 120 ARG A CA 1
ATOM 936 C C . ARG A 1 120 ? -11.704 5.269 8.022 1.00 67.69 120 ARG A C 1
ATOM 938 O O . ARG A 1 120 ? -12.285 4.258 8.389 1.00 67.69 120 ARG A O 1
ATOM 945 N N . SER A 1 121 ? -12.331 6.443 7.966 1.00 65.94 121 SER A N 1
ATOM 946 C CA . SER A 1 121 ? -13.747 6.632 8.308 1.00 65.94 121 SER A CA 1
ATOM 947 C C . SER A 1 121 ? -14.671 5.801 7.420 1.00 65.94 121 SER A C 1
ATOM 949 O O . SER A 1 121 ? -15.663 5.272 7.907 1.00 65.94 121 SER A O 1
ATOM 951 N N . THR A 1 122 ? -14.369 5.664 6.129 1.00 69.81 122 THR A N 1
ATOM 952 C CA . THR A 1 122 ? -15.156 4.844 5.200 1.00 69.81 122 THR A CA 1
ATOM 953 C C . THR A 1 122 ? -15.016 3.367 5.543 1.00 69.81 122 THR A C 1
ATOM 955 O O . THR A 1 122 ? -16.035 2.710 5.724 1.00 69.81 122 THR A O 1
ATOM 958 N N . LEU A 1 123 ? -13.786 2.878 5.730 1.00 70.50 123 LEU A N 1
ATOM 959 C CA . LEU A 1 123 ? -13.500 1.504 6.148 1.00 70.50 123 LEU A CA 1
ATOM 960 C C . LEU A 1 123 ? -14.206 1.169 7.479 1.00 70.50 123 LEU A C 1
ATOM 962 O O . LEU A 1 123 ? -14.803 0.100 7.629 1.00 70.50 123 LEU A O 1
ATOM 966 N N . LEU A 1 124 ? -14.162 2.086 8.453 1.00 68.94 124 LEU A N 1
ATOM 967 C CA . LEU A 1 124 ? -14.829 1.928 9.750 1.00 68.94 124 LEU A CA 1
ATOM 968 C C . LEU A 1 124 ? -16.357 1.872 9.602 1.00 68.94 124 LEU A C 1
ATOM 970 O O . LEU A 1 124 ? -17.003 1.049 10.243 1.00 68.94 124 LEU A O 1
ATOM 974 N N . ARG A 1 125 ? -16.944 2.706 8.733 1.00 66.44 125 ARG A N 1
ATOM 975 C CA . ARG A 1 125 ? -18.399 2.748 8.496 1.00 66.44 125 ARG A CA 1
ATOM 976 C C . ARG A 1 125 ? -18.933 1.510 7.780 1.00 66.44 125 ARG A C 1
ATOM 978 O O . ARG A 1 125 ? -20.037 1.074 8.089 1.00 66.44 125 ARG A O 1
ATOM 985 N N . THR A 1 126 ? -18.197 0.951 6.821 1.00 61.09 126 THR A N 1
ATOM 986 C CA . THR A 1 126 ? -18.656 -0.231 6.068 1.00 61.09 126 THR A CA 1
ATOM 987 C C . THR A 1 126 ? -18.670 -1.504 6.904 1.00 61.09 126 THR A C 1
ATOM 989 O O . THR A 1 126 ? -19.401 -2.432 6.583 1.00 61.09 126 THR A O 1
ATOM 992 N N . SER A 1 127 ? -17.927 -1.534 8.007 1.00 57.03 127 SER A N 1
ATOM 993 C CA . SER A 1 127 ? -17.793 -2.729 8.850 1.00 57.03 127 SER A CA 1
ATOM 994 C C . SER A 1 127 ? -18.867 -2.861 9.923 1.00 57.03 127 SER A C 1
ATOM 996 O O . SER A 1 127 ? -18.917 -3.872 10.610 1.00 57.03 127 SER A O 1
ATOM 998 N N . GLY A 1 128 ? -19.756 -1.869 10.027 1.00 51.34 128 GLY A N 1
ATOM 999 C CA . GLY A 1 128 ? -20.995 -1.944 10.806 1.00 51.34 128 GLY A CA 1
ATOM 1000 C C . GLY A 1 128 ? -22.227 -2.335 9.982 1.00 51.34 128 GLY A C 1
ATOM 1001 O O . GLY A 1 128 ? -23.335 -2.149 10.460 1.00 51.34 128 GLY A O 1
ATOM 1002 N N . ARG A 1 129 ? -22.062 -2.799 8.732 1.00 48.47 129 ARG A N 1
ATOM 1003 C CA . ARG A 1 129 ? -23.164 -3.222 7.838 1.00 48.47 129 ARG A CA 1
ATOM 1004 C C . ARG A 1 129 ? -23.186 -4.725 7.543 1.00 48.47 129 ARG A C 1
ATOM 1006 O O . ARG A 1 129 ? -23.900 -5.151 6.642 1.00 48.47 129 ARG A O 1
ATOM 1013 N N . ALA A 1 130 ? -22.382 -5.510 8.253 1.00 42.41 130 ALA A N 1
ATOM 1014 C CA . ALA A 1 130 ? -22.495 -6.961 8.223 1.00 42.41 130 ALA A CA 1
ATOM 1015 C C . ALA A 1 130 ? -23.572 -7.377 9.238 1.00 42.41 130 ALA A C 1
ATOM 1017 O O . ALA A 1 130 ? -23.250 -7.662 10.389 1.00 42.41 130 ALA A O 1
ATOM 1018 N N . GLU A 1 131 ? -24.832 -7.327 8.804 1.00 35.34 131 GLU A N 1
ATOM 1019 C CA . GLU A 1 131 ? -25.979 -7.993 9.440 1.00 35.34 131 GLU A CA 1
ATOM 1020 C C . GLU A 1 131 ? -26.450 -9.132 8.531 1.00 35.34 131 GLU A C 1
ATOM 1022 O O . GLU A 1 131 ? -26.529 -8.898 7.300 1.00 35.34 131 GLU A O 1
#

Organism: NCBI:txid1448308

pLDDT: mean 84.92, std 13.91, range [35.34, 96.5]

InterPro domains:
  IPR000571 Zinc finger, CCCH-type [PS50103] (7-36)
  IPR000571 Zinc finger, CCCH-type [PS50103] (37-63)
  IPR000571 Zinc finger, CCCH-type [PS50103] (64-92)
  IPR000571 Zinc finger, CCCH-type [SM00356] (8-35)
  IPR000571 Zinc finger, CCCH-type [SM00356] (37-62)
  IPR000571 Zinc finger, CCCH-type [SM00356] (64-91)
  IPR000571 Zinc finger, CCCH-type [SM00356] (92-114)
  IPR036855 Zinc finger, CCCH-type superfamily [SSF90229] (57-89)
  IPR036855 Zinc finger, CCCH-type superfamily [SSF90229] (93-112)